Protein AF-A0A2W4X1M7-F1 (afdb_monomer_lite)

Organism: NCBI:txid268141

Secondary structure (DSSP, 8-state):
----PPBPSS-HHHHHHHHTT----EEE-HHHHHHHHHHS-EEEEETTEEEEEEEEEE-TTSPEEEEEEEEETTEEEEEEEEGGGGGGGGTSPPP------

Structure (mmCIF, N/CA/C/O backbone):
data_AF-A0A2W4X1M7-F1
#
_entry.id   AF-A0A2W4X1M7-F1
#
loop_
_atom_site.group_PDB
_atom_site.id
_atom_site.type_symbol
_atom_site.label_atom_id
_atom_site.label_alt_id
_atom_site.label_comp_id
_atom_site.label_asym_id
_atom_site.label_entity_id
_atom_site.label_seq_id
_atom_site.pdbx_PDB_ins_code
_atom_site.Cartn_x
_atom_site.Cartn_y
_atom_site.Cartn_z
_atom_site.occupancy
_atom_site.B_iso_or_equiv
_atom_site.auth_seq_id
_atom_site.auth_comp_id
_atom_site.auth_asym_id
_atom_site.auth_atom_id
_atom_site.pdbx_PDB_model_num
ATOM 1 N N . MET A 1 1 ? 3.506 21.639 13.851 1.00 38.34 1 MET A N 1
ATOM 2 C CA . MET A 1 1 ? 3.592 20.169 13.996 1.00 38.34 1 MET A CA 1
ATOM 3 C C . MET A 1 1 ? 2.584 19.585 13.016 1.00 38.34 1 MET A C 1
ATOM 5 O O . MET A 1 1 ? 1.426 19.970 13.141 1.00 38.34 1 MET A O 1
ATOM 9 N N . PRO A 1 2 ? 2.984 18.815 11.989 1.00 39.56 2 PRO A N 1
ATOM 10 C CA . PRO A 1 2 ? 2.058 18.418 10.935 1.00 39.56 2 PRO A CA 1
ATOM 11 C C . PRO A 1 2 ? 1.065 17.385 11.475 1.00 39.56 2 PRO A C 1
ATOM 13 O O . PRO A 1 2 ? 1.450 16.378 12.065 1.00 39.56 2 PRO A O 1
ATOM 16 N N . VAL A 1 3 ? -0.218 17.695 11.315 1.00 45.16 3 VAL A N 1
ATOM 17 C CA . VAL A 1 3 ? -1.346 16.797 11.572 1.00 45.16 3 VAL A CA 1
ATOM 18 C C . VAL A 1 3 ? -1.213 15.622 10.604 1.00 45.16 3 VAL A C 1
ATOM 20 O O . VAL A 1 3 ? -0.965 15.851 9.421 1.00 45.16 3 VAL A O 1
ATOM 23 N N . ALA A 1 4 ? -1.336 14.382 11.088 1.00 49.09 4 ALA A N 1
ATOM 24 C CA . ALA A 1 4 ? -1.400 13.220 10.208 1.00 49.09 4 ALA A CA 1
ATOM 25 C C . ALA A 1 4 ? -2.632 13.382 9.310 1.00 49.09 4 ALA A C 1
ATOM 27 O O . ALA A 1 4 ? -3.771 13.292 9.765 1.00 49.09 4 ALA A O 1
ATOM 28 N N . GLN A 1 5 ? -2.392 13.754 8.059 1.00 56.94 5 GLN A N 1
ATOM 29 C CA . GLN A 1 5 ? -3.437 13.960 7.077 1.00 56.94 5 GLN A CA 1
ATOM 30 C C . GLN A 1 5 ? -3.872 12.580 6.583 1.00 56.94 5 GLN A C 1
ATOM 32 O O . GLN A 1 5 ? -3.040 11.759 6.206 1.00 56.94 5 GLN A O 1
ATOM 37 N N . I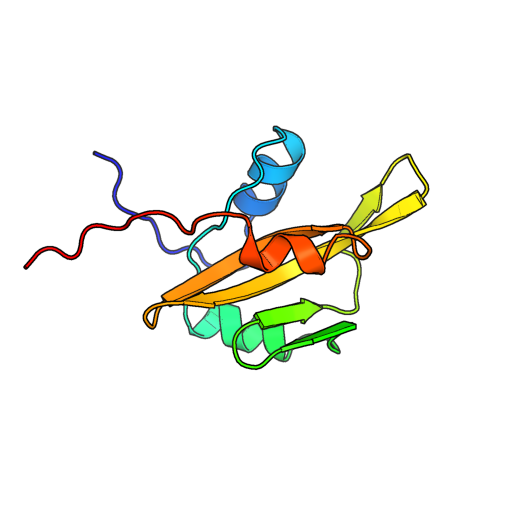LE A 1 6 ? -5.170 12.303 6.675 1.00 57.66 6 ILE A N 1
ATOM 38 C CA . ILE A 1 6 ? -5.769 11.066 6.180 1.00 57.66 6 ILE A CA 1
ATOM 39 C C . ILE A 1 6 ? -6.098 11.309 4.706 1.00 57.66 6 ILE A C 1
ATOM 41 O O . ILE A 1 6 ? -6.797 12.273 4.395 1.00 57.66 6 ILE A O 1
ATOM 45 N N . PHE A 1 7 ? -5.573 10.484 3.804 1.00 55.25 7 PHE A N 1
ATOM 46 C CA . PHE A 1 7 ? -5.687 10.720 2.363 1.00 55.25 7 PHE A CA 1
ATOM 47 C C . PHE A 1 7 ? -6.808 9.879 1.716 1.00 55.25 7 PHE A C 1
ATOM 49 O O . PHE A 1 7 ? -7.135 8.791 2.200 1.00 55.25 7 PHE A O 1
ATOM 56 N N . GLU A 1 8 ? -7.350 10.355 0.584 1.00 53.47 8 GLU A N 1
ATOM 57 C CA . GLU A 1 8 ? -8.248 9.624 -0.341 1.00 53.47 8 GLU A CA 1
ATOM 58 C C . GLU A 1 8 ? -7.467 9.036 -1.537 1.00 53.47 8 GLU A C 1
ATOM 60 O O . GLU A 1 8 ? -6.444 9.597 -1.934 1.00 53.47 8 GLU A O 1
ATOM 65 N N . TRP A 1 9 ? -7.895 7.881 -2.062 1.00 54.94 9 TRP A N 1
ATOM 66 C CA . TRP A 1 9 ? -7.219 7.152 -3.150 1.00 54.94 9 TRP A CA 1
ATOM 67 C C . TRP A 1 9 ? -7.558 7.748 -4.535 1.00 54.94 9 TRP A C 1
ATOM 69 O O . TRP A 1 9 ? -8.715 8.122 -4.736 1.00 54.94 9 TRP A O 1
ATOM 79 N N . PRO A 1 10 ? -6.633 7.787 -5.524 1.00 54.34 10 PRO A N 1
ATOM 80 C CA . PRO A 1 10 ? -5.224 7.367 -5.501 1.00 54.34 10 PRO A CA 1
ATOM 81 C C . PRO A 1 10 ? -4.317 8.317 -4.706 1.00 54.34 10 PRO A C 1
ATOM 83 O O . PRO A 1 10 ? -4.566 9.517 -4.637 1.00 54.34 10 PRO A O 1
ATOM 86 N N . HIS A 1 11 ? -3.251 7.773 -4.107 1.00 65.19 11 HIS A N 1
ATOM 87 C CA . HIS A 1 11 ? -2.305 8.530 -3.279 1.00 65.19 11 HIS A CA 1
ATOM 88 C C . HIS A 1 11 ? -1.012 8.868 -4.037 1.00 65.19 11 HIS A C 1
ATOM 90 O O . HIS A 1 11 ? -0.035 8.135 -3.882 1.00 65.19 11 HIS A O 1
ATOM 96 N N . PRO A 1 12 ? -0.932 10.012 -4.745 1.00 69.69 12 PRO A N 1
ATOM 97 C CA . PRO A 1 12 ? 0.312 10.449 -5.390 1.00 69.69 12 PRO A CA 1
ATOM 98 C C . PRO A 1 12 ? 1.489 10.549 -4.407 1.00 69.69 12 PRO A C 1
ATOM 100 O O . PRO A 1 12 ? 2.639 10.405 -4.790 1.00 69.69 12 PRO A O 1
ATOM 103 N N . GLN A 1 13 ? 1.218 10.724 -3.114 1.00 73.88 13 GLN A N 1
ATOM 104 C CA . GLN A 1 13 ? 2.245 10.780 -2.074 1.00 73.88 13 GLN A CA 1
ATOM 105 C C . GLN A 1 13 ? 2.890 9.429 -1.759 1.00 73.88 13 GLN A C 1
ATOM 107 O O . GLN A 1 13 ? 4.031 9.393 -1.316 1.00 73.88 13 GLN A O 1
ATOM 112 N N . ILE A 1 14 ? 2.173 8.319 -1.959 1.00 82.50 14 ILE A N 1
ATOM 113 C CA . ILE A 1 14 ? 2.761 6.982 -1.825 1.00 82.50 14 ILE A CA 1
ATOM 114 C C . ILE A 1 14 ? 3.737 6.736 -2.986 1.00 82.50 14 ILE A C 1
ATOM 116 O O . ILE A 1 14 ? 4.802 6.152 -2.778 1.00 82.50 14 ILE A O 1
ATOM 120 N N . ASP A 1 15 ? 3.406 7.240 -4.177 1.00 82.06 15 ASP A N 1
ATOM 121 C CA . ASP A 1 15 ? 4.311 7.234 -5.326 1.00 82.06 15 ASP A CA 1
ATOM 122 C C . ASP A 1 15 ? 5.507 8.178 -5.093 1.00 82.06 15 ASP A C 1
ATOM 124 O O . ASP A 1 15 ? 6.645 7.812 -5.369 1.00 82.06 15 ASP A O 1
ATOM 128 N N . GLU A 1 16 ? 5.294 9.373 -4.528 1.00 83.69 16 GLU A N 1
ATOM 129 C CA . GLU A 1 16 ? 6.367 10.312 -4.153 1.00 83.69 16 GLU A CA 1
ATOM 130 C C . GLU A 1 16 ? 7.315 9.735 -3.095 1.00 83.69 16 GLU A C 1
ATOM 132 O O . GLU A 1 16 ? 8.534 9.863 -3.228 1.00 83.69 16 GLU A O 1
ATOM 137 N N . ASP A 1 17 ? 6.784 9.077 -2.061 1.00 86.19 17 ASP A N 1
ATOM 138 C CA . ASP A 1 17 ? 7.580 8.388 -1.042 1.00 86.19 17 ASP A CA 1
ATOM 139 C C . ASP A 1 17 ? 8.484 7.334 -1.688 1.00 86.19 17 ASP A C 1
ATOM 141 O O . ASP A 1 17 ? 9.678 7.260 -1.402 1.00 86.19 17 ASP A O 1
ATOM 145 N N . TRP A 1 18 ? 7.941 6.550 -2.622 1.00 86.62 18 TRP A N 1
ATOM 146 C CA . TRP A 1 18 ? 8.734 5.579 -3.365 1.00 86.62 18 TRP A CA 1
ATOM 147 C C . TRP A 1 18 ? 9.798 6.246 -4.244 1.00 86.62 18 TRP A C 1
ATOM 149 O O . TRP A 1 18 ? 10.974 5.893 -4.159 1.00 86.62 18 TRP A O 1
ATOM 159 N N . ASN A 1 19 ? 9.409 7.246 -5.038 1.00 86.12 19 ASN A N 1
ATOM 160 C CA . ASN A 1 19 ? 10.291 7.951 -5.973 1.00 86.12 19 ASN A CA 1
ATOM 161 C C . ASN A 1 19 ? 11.421 8.719 -5.271 1.00 86.12 19 ASN A C 1
ATOM 163 O O . ASN A 1 19 ? 12.498 8.898 -5.837 1.00 86.12 19 ASN A O 1
ATOM 167 N N . SER A 1 20 ? 11.199 9.151 -4.029 1.00 86.31 20 SER A N 1
ATOM 168 C CA . SER A 1 20 ? 12.212 9.783 -3.177 1.00 86.31 20 SER A CA 1
ATOM 169 C C . SER A 1 20 ? 13.070 8.776 -2.395 1.00 86.31 20 SER A C 1
ATOM 171 O O . SER A 1 20 ? 14.021 9.173 -1.720 1.00 86.31 20 SER A O 1
ATOM 173 N N . GLY A 1 21 ? 12.773 7.475 -2.491 1.00 83.94 21 GLY A N 1
ATOM 174 C CA . GLY A 1 21 ? 13.443 6.409 -1.742 1.00 83.94 21 GLY A CA 1
ATOM 175 C C . GLY A 1 21 ? 13.023 6.322 -0.270 1.00 83.94 21 GLY A C 1
ATOM 176 O O . GLY A 1 21 ? 13.594 5.545 0.500 1.00 83.94 21 GLY A O 1
ATOM 177 N N . GLU A 1 22 ? 12.019 7.094 0.141 1.00 82.81 22 GLU A N 1
ATOM 178 C CA . GLU A 1 22 ? 11.491 7.128 1.496 1.00 82.81 22 GLU A CA 1
ATOM 179 C C . GLU A 1 22 ? 10.548 5.941 1.734 1.00 82.81 22 GLU A C 1
ATOM 181 O O . GLU A 1 22 ? 9.334 6.006 1.570 1.00 82.81 22 GLU A O 1
ATOM 186 N N . GLN A 1 23 ? 11.111 4.822 2.184 1.00 82.12 23 GLN A N 1
ATOM 187 C CA . GLN A 1 23 ? 10.339 3.639 2.563 1.00 82.12 23 GLN A CA 1
ATOM 188 C C . GLN A 1 23 ? 9.533 3.918 3.846 1.00 82.12 23 GLN A C 1
ATOM 190 O O . GLN A 1 23 ? 10.032 3.721 4.956 1.00 82.12 23 GLN A O 1
ATOM 195 N N . ARG A 1 24 ? 8.286 4.389 3.721 1.00 87.38 24 ARG A N 1
ATOM 196 C CA . ARG A 1 24 ? 7.402 4.685 4.861 1.00 87.38 24 ARG A CA 1
ATOM 197 C C . ARG A 1 24 ? 5.971 4.215 4.640 1.00 87.38 24 ARG A C 1
ATOM 199 O O . ARG A 1 24 ? 5.524 4.004 3.520 1.00 87.38 24 ARG A O 1
ATOM 206 N N . TRP A 1 25 ? 5.256 4.057 5.747 1.00 90.31 25 TRP A N 1
ATOM 207 C CA . TRP A 1 25 ? 3.820 3.807 5.751 1.00 90.31 25 TRP A CA 1
ATOM 208 C C . TRP A 1 25 ? 3.053 5.129 5.759 1.00 90.31 25 TRP A C 1
ATOM 210 O O . TRP A 1 25 ? 3.387 6.031 6.530 1.00 90.31 25 TRP A O 1
ATOM 220 N N . ARG A 1 26 ? 1.992 5.220 4.958 1.00 89.44 26 ARG A N 1
ATOM 221 C CA . ARG A 1 26 ? 1.034 6.330 4.986 1.00 89.44 26 ARG A CA 1
ATOM 222 C C . ARG A 1 26 ? -0.293 5.857 5.537 1.00 89.44 26 ARG A C 1
ATOM 224 O O . ARG A 1 26 ? -0.774 4.799 5.144 1.00 89.44 26 ARG A O 1
ATOM 231 N N . GLU A 1 27 ? -0.849 6.617 6.474 1.00 88.94 27 GLU A N 1
ATOM 232 C CA . GLU A 1 27 ? -2.181 6.343 7.008 1.00 88.94 27 GLU A CA 1
ATOM 233 C C . GLU A 1 27 ? -3.234 6.660 5.942 1.00 88.94 27 GLU A C 1
ATOM 235 O O . GLU A 1 27 ? -3.179 7.701 5.286 1.00 88.94 27 GLU A O 1
ATOM 240 N N . ILE A 1 28 ? -4.180 5.744 5.768 1.00 88.12 28 ILE A N 1
ATOM 241 C CA . ILE A 1 28 ? -5.270 5.835 4.797 1.00 88.12 28 ILE A CA 1
ATOM 242 C C . ILE A 1 28 ? -6.612 5.692 5.511 1.00 88.12 28 ILE A C 1
ATOM 244 O O . ILE A 1 28 ? -6.691 5.161 6.624 1.00 88.12 28 ILE A O 1
ATOM 248 N N . THR A 1 29 ? -7.693 6.150 4.879 1.00 87.38 29 THR A N 1
ATOM 249 C CA . THR A 1 29 ? -9.032 5.960 5.452 1.00 87.38 29 THR A CA 1
ATOM 250 C C . THR A 1 29 ? -9.397 4.466 5.533 1.00 87.38 29 THR A C 1
ATOM 252 O O . THR A 1 29 ? -8.932 3.656 4.723 1.00 87.38 29 THR A O 1
ATOM 255 N N . PRO A 1 30 ? -10.295 4.073 6.458 1.00 90.69 30 PRO A N 1
ATOM 256 C CA . PRO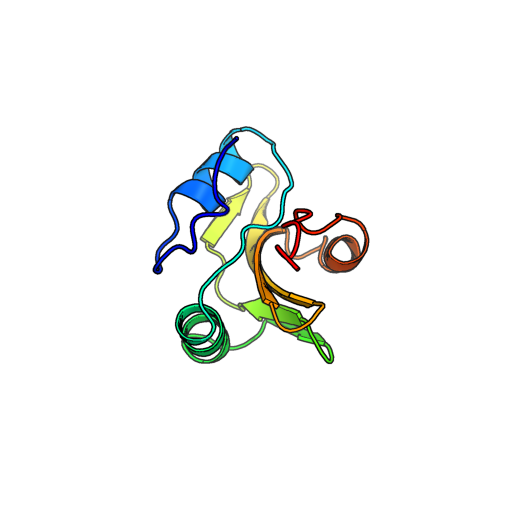 A 1 30 ? -10.869 2.727 6.460 1.00 90.69 30 PRO A CA 1
ATOM 257 C C . PRO A 1 30 ? -11.560 2.372 5.135 1.00 90.69 30 PRO A C 1
ATOM 259 O O . PRO A 1 30 ? -11.511 1.217 4.718 1.00 90.69 30 PRO A O 1
ATOM 262 N N . LEU A 1 31 ? -12.182 3.360 4.476 1.00 88.94 31 LEU A N 1
ATOM 263 C CA . LEU A 1 31 ? -12.828 3.190 3.174 1.00 88.94 31 LEU A CA 1
ATOM 264 C C . LEU A 1 31 ? -11.794 2.846 2.093 1.00 88.94 31 LEU A C 1
ATOM 266 O O . LEU A 1 31 ? -11.924 1.806 1.457 1.00 88.94 31 LEU A O 1
ATOM 270 N N . ALA A 1 32 ? -10.716 3.628 1.981 1.00 88.75 32 ALA A N 1
ATOM 271 C CA . ALA A 1 32 ? -9.636 3.366 1.029 1.00 88.75 32 ALA A CA 1
ATOM 272 C C . ALA A 1 32 ? -9.001 1.984 1.253 1.00 88.75 32 ALA A C 1
ATOM 274 O O . ALA A 1 32 ? -8.719 1.261 0.303 1.00 88.75 32 ALA A O 1
ATOM 275 N N . TYR A 1 33 ? -8.825 1.556 2.509 1.00 91.75 33 TYR A N 1
ATOM 276 C CA . TYR A 1 33 ? -8.319 0.212 2.810 1.00 91.75 33 TYR A CA 1
ATOM 277 C C . TYR A 1 33 ? -9.256 -0.898 2.309 1.00 91.75 33 TYR A C 1
ATOM 279 O O . TYR A 1 33 ? -8.791 -1.923 1.808 1.00 91.75 33 TYR A O 1
ATOM 287 N N . GLN A 1 34 ? -10.573 -0.717 2.448 1.00 91.31 34 GLN A N 1
ATOM 288 C CA . GLN A 1 34 ? -11.569 -1.668 1.946 1.00 91.31 34 GLN A CA 1
ATOM 289 C C . GLN A 1 34 ? -11.610 -1.693 0.416 1.00 91.31 34 GLN A C 1
ATOM 291 O O . GLN A 1 34 ? -11.644 -2.776 -0.173 1.00 91.31 34 GLN A O 1
ATOM 296 N N . GLU A 1 35 ? -11.553 -0.526 -0.221 1.00 90.31 35 GLU A N 1
ATOM 297 C CA . GLU A 1 35 ? -11.483 -0.398 -1.676 1.00 90.31 35 GLU A CA 1
ATOM 298 C C . GLU A 1 35 ? -10.234 -1.104 -2.204 1.00 90.31 35 GLU A C 1
ATOM 300 O O . GLU A 1 35 ? -10.343 -2.023 -3.013 1.00 90.31 35 GLU A O 1
ATOM 305 N N . LEU A 1 36 ? -9.054 -0.804 -1.660 1.00 90.62 36 LEU A N 1
ATOM 306 C CA . LEU A 1 36 ? -7.802 -1.462 -2.041 1.00 90.62 36 LEU A CA 1
ATOM 307 C C . LEU A 1 36 ? -7.849 -2.982 -1.867 1.00 90.62 36 LEU A C 1
ATOM 309 O O . LEU A 1 36 ? -7.322 -3.720 -2.698 1.00 90.62 36 LEU A O 1
ATOM 313 N N . ARG A 1 37 ? -8.510 -3.471 -0.817 1.00 93.56 37 ARG A N 1
ATOM 314 C CA . ARG A 1 37 ? -8.633 -4.910 -0.562 1.00 93.56 37 ARG A CA 1
ATOM 315 C C . ARG A 1 37 ? -9.540 -5.628 -1.565 1.00 93.56 37 ARG A C 1
ATOM 317 O O . ARG A 1 37 ? -9.386 -6.832 -1.744 1.00 93.56 37 ARG A O 1
ATOM 324 N N . THR A 1 38 ? -10.511 -4.933 -2.153 1.00 92.00 38 THR A N 1
ATOM 325 C CA . THR A 1 38 ? -11.581 -5.550 -2.961 1.00 92.00 38 THR A CA 1
ATOM 326 C C . THR A 1 38 ? -11.521 -5.201 -4.445 1.00 92.00 38 THR A C 1
ATOM 328 O O . THR A 1 38 ? -12.129 -5.908 -5.244 1.00 92.00 38 THR A O 1
ATOM 331 N N . THR A 1 39 ? -10.780 -4.155 -4.824 1.00 88.75 39 THR A N 1
ATOM 332 C CA . THR A 1 39 ? -10.700 -3.675 -6.215 1.00 88.75 39 THR A CA 1
ATOM 333 C C . THR A 1 39 ? -10.035 -4.697 -7.134 1.00 88.75 39 THR A C 1
ATOM 335 O O . THR A 1 39 ? -10.466 -4.877 -8.268 1.00 88.75 39 THR A O 1
ATOM 338 N N . VAL A 1 40 ? -9.005 -5.385 -6.640 1.00 90.00 40 VAL A N 1
ATOM 339 C CA . VAL A 1 40 ? -8.226 -6.370 -7.399 1.00 90.00 40 VAL A CA 1
ATOM 340 C C . VAL A 1 40 ? -7.940 -7.599 -6.533 1.00 90.00 40 VAL A C 1
ATOM 342 O O . VAL A 1 40 ? -7.962 -7.494 -5.301 1.00 90.00 40 VAL A O 1
ATOM 345 N N . PRO A 1 41 ? -7.649 -8.771 -7.131 1.00 95.44 41 PRO A N 1
ATOM 346 C CA . PRO A 1 41 ? -7.209 -9.939 -6.375 1.00 95.44 41 PRO A CA 1
ATOM 347 C C . PRO A 1 41 ? -5.976 -9.647 -5.510 1.00 95.44 41 PRO A C 1
ATOM 349 O O . PRO A 1 41 ? -5.170 -8.767 -5.818 1.00 95.44 41 PRO A O 1
ATOM 352 N N . LEU A 1 42 ? -5.795 -10.418 -4.438 1.00 95.81 42 LEU A N 1
ATOM 353 C CA . LEU A 1 42 ? -4.640 -10.288 -3.549 1.00 95.81 42 LEU A CA 1
ATOM 354 C C . LEU A 1 42 ? -3.515 -11.232 -3.988 1.00 95.81 42 LEU A C 1
ATOM 356 O O . LEU A 1 42 ? -3.739 -12.423 -4.194 1.00 95.81 42 LEU A O 1
ATOM 360 N N . ARG A 1 43 ? -2.288 -10.709 -4.088 1.00 94.56 43 ARG A N 1
ATOM 361 C CA . ARG A 1 43 ? -1.065 -11.503 -4.296 1.00 94.56 43 ARG A CA 1
ATOM 362 C C . ARG A 1 43 ? -0.652 -12.234 -3.028 1.00 94.56 43 ARG A C 1
ATOM 364 O O . ARG A 1 43 ? -0.160 -13.357 -3.078 1.00 94.56 43 ARG A O 1
ATOM 371 N N . GLN A 1 44 ? -0.766 -11.533 -1.907 1.00 95.69 44 GLN A N 1
ATOM 372 C CA . GLN A 1 44 ? -0.375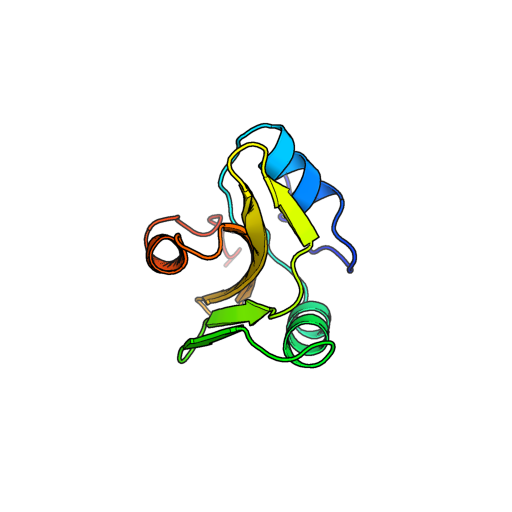 -11.991 -0.583 1.00 95.69 44 GLN A CA 1
ATOM 3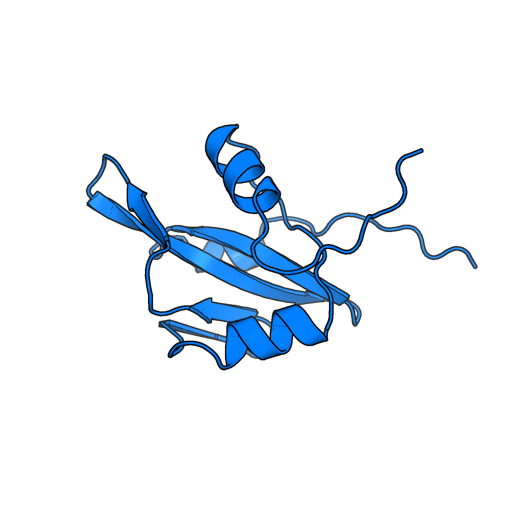73 C C . GLN A 1 44 ? -1.414 -11.523 0.422 1.00 95.69 44 GLN A C 1
ATOM 375 O O . GLN A 1 44 ? -1.933 -10.408 0.326 1.00 95.69 44 GLN A O 1
ATOM 380 N N . GLU A 1 45 ? -1.662 -12.355 1.423 1.00 95.44 45 GLU A N 1
ATOM 381 C CA . GLU A 1 45 ? -2.574 -12.042 2.509 1.00 95.44 45 GLU A CA 1
ATOM 382 C C . GLU A 1 45 ? -2.018 -12.559 3.838 1.00 95.44 45 GLU A C 1
ATOM 384 O O . GLU A 1 45 ? -1.462 -13.652 3.934 1.00 95.44 45 GLU A O 1
ATOM 389 N N . ALA A 1 46 ? -2.168 -11.741 4.871 1.00 93.62 46 ALA A N 1
ATOM 390 C CA . ALA A 1 46 ? -1.917 -12.065 6.263 1.00 93.62 46 ALA A CA 1
ATOM 391 C C . ALA A 1 46 ? -3.078 -11.537 7.122 1.00 93.62 46 ALA A C 1
ATOM 393 O O . ALA A 1 46 ? -3.925 -10.775 6.656 1.00 93.62 46 ALA A O 1
ATOM 394 N N . GLN A 1 47 ? -3.099 -11.892 8.411 1.00 90.81 47 GLN A N 1
ATOM 395 C CA . GLN A 1 47 ? -4.196 -11.542 9.326 1.00 90.81 47 GLN A CA 1
ATOM 396 C C . GLN A 1 47 ? -4.531 -10.038 9.354 1.00 90.81 47 GLN A C 1
ATOM 398 O O . GLN A 1 47 ? -5.695 -9.666 9.487 1.00 90.81 47 GLN A O 1
ATOM 403 N N . ASN A 1 48 ? -3.519 -9.175 9.239 1.00 93.00 48 ASN A N 1
ATOM 404 C CA . ASN A 1 48 ? -3.669 -7.721 9.300 1.00 93.00 48 ASN A CA 1
ATOM 405 C C . ASN A 1 48 ? -2.962 -7.003 8.143 1.00 93.00 48 ASN A C 1
ATOM 407 O O . ASN A 1 48 ? -2.693 -5.814 8.256 1.00 93.00 48 ASN A O 1
ATOM 411 N N . ALA A 1 49 ? -2.617 -7.695 7.059 1.00 95.81 49 ALA A N 1
ATOM 412 C CA . ALA A 1 49 ? -1.920 -7.081 5.935 1.00 95.81 49 ALA A CA 1
ATOM 413 C C . ALA A 1 49 ? -2.252 -7.791 4.626 1.00 95.81 49 ALA A C 1
ATOM 415 O O . ALA A 1 49 ? -2.571 -8.978 4.626 1.00 95.81 49 ALA A O 1
ATOM 416 N N . PHE A 1 50 ? -2.146 -7.083 3.509 1.00 96.69 50 PHE A N 1
ATOM 417 C CA . PHE A 1 50 ? -2.279 -7.672 2.181 1.00 96.69 50 PHE A CA 1
ATOM 418 C C . PHE A 1 50 ? -1.427 -6.932 1.149 1.00 96.69 50 PHE A C 1
ATOM 420 O O . PHE A 1 50 ? -0.994 -5.802 1.374 1.00 96.69 50 PHE A O 1
ATOM 427 N N . MET A 1 51 ? -1.210 -7.579 0.008 1.00 96.38 51 MET A N 1
ATOM 428 C CA . MET A 1 51 ? -0.596 -6.996 -1.184 1.00 96.38 51 MET A CA 1
ATOM 429 C C . MET A 1 51 ? -1.501 -7.268 -2.383 1.00 96.38 51 MET A C 1
ATOM 431 O O . MET A 1 51 ? -1.954 -8.402 -2.560 1.00 96.38 51 MET A O 1
ATOM 435 N N . GLN A 1 52 ? -1.759 -6.252 -3.201 1.00 95.25 52 GLN A N 1
ATOM 436 C CA . GLN A 1 52 ? -2.543 -6.397 -4.430 1.00 95.25 52 GLN A CA 1
ATOM 437 C C . GLN A 1 52 ? -1.802 -7.244 -5.480 1.00 95.25 52 GLN A C 1
ATOM 439 O O . GLN A 1 52 ? -0.574 -7.295 -5.494 1.00 95.25 52 GLN A O 1
ATOM 444 N N . ALA A 1 53 ? -2.548 -7.949 -6.333 1.00 93.38 53 ALA A N 1
ATOM 445 C CA . ALA A 1 53 ? -2.005 -8.780 -7.412 1.00 93.38 53 ALA A CA 1
ATOM 446 C C . ALA A 1 53 ? -1.598 -7.991 -8.653 1.00 93.38 53 ALA A C 1
ATOM 448 O O . ALA A 1 53 ? -0.740 -8.460 -9.401 1.00 93.38 53 ALA A O 1
ATOM 449 N N . GLU A 1 54 ? -2.179 -6.813 -8.856 1.00 92.75 54 GLU A N 1
ATOM 450 C CA . GLU A 1 54 ? -1.827 -5.946 -9.973 1.00 92.75 54 GLU A CA 1
ATOM 451 C C . GLU A 1 54 ? -0.624 -5.070 -9.599 1.00 92.75 54 GLU A C 1
ATOM 453 O O . GLU A 1 54 ? -0.659 -4.395 -8.563 1.00 92.75 54 GLU A O 1
ATOM 458 N N . PRO A 1 55 ? 0.465 -5.110 -10.387 1.00 91.69 55 PRO A N 1
ATOM 459 C CA . PRO A 1 55 ? 1.604 -4.241 -10.159 1.00 91.69 55 PRO A CA 1
ATOM 460 C C . PRO A 1 55 ? 1.271 -2.804 -10.563 1.00 91.69 55 PRO A C 1
ATOM 462 O O . PRO A 1 55 ? 0.628 -2.566 -11.583 1.00 91.69 55 PRO A O 1
ATOM 465 N N . VAL A 1 56 ? 1.750 -1.853 -9.766 1.00 88.88 56 VAL A N 1
ATOM 466 C CA . VAL A 1 56 ? 1.676 -0.416 -10.060 1.00 88.88 56 VAL A CA 1
ATOM 467 C C . VAL A 1 56 ? 2.732 -0.033 -11.095 1.00 88.88 56 VAL A C 1
ATOM 469 O O . VAL A 1 56 ? 2.479 0.816 -11.942 1.00 88.88 56 VAL A O 1
ATOM 472 N N . ASP A 1 57 ? 3.901 -0.677 -11.037 1.00 89.12 57 ASP A N 1
ATOM 473 C CA . ASP A 1 57 ? 5.014 -0.424 -11.951 1.00 89.12 57 ASP A CA 1
ATOM 474 C C . ASP A 1 57 ? 5.944 -1.647 -12.074 1.00 89.12 57 ASP A C 1
ATOM 476 O O . ASP A 1 57 ? 5.894 -2.579 -11.258 1.00 89.12 57 ASP A O 1
ATOM 480 N N . ILE A 1 58 ? 6.808 -1.632 -13.089 1.00 90.44 58 ILE A N 1
ATOM 481 C CA . ILE A 1 58 ? 7.896 -2.590 -13.296 1.00 90.44 58 ILE A CA 1
ATOM 482 C C . ILE A 1 58 ? 9.223 -1.849 -13.107 1.00 90.44 58 ILE A C 1
ATOM 484 O O . ILE A 1 58 ? 9.566 -0.940 -13.858 1.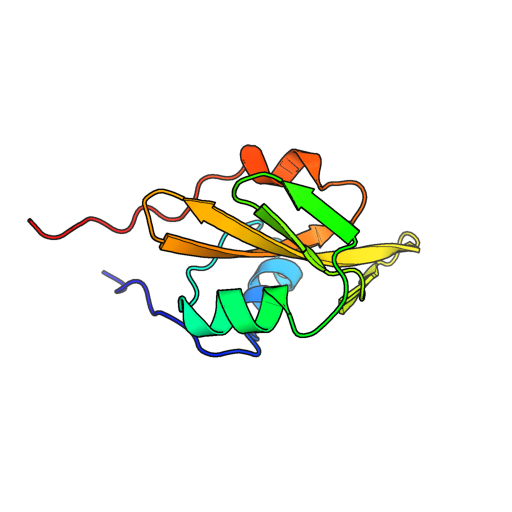00 90.44 58 ILE A O 1
ATOM 488 N N . LEU A 1 59 ? 9.980 -2.260 -12.095 1.00 89.62 59 LEU A N 1
ATOM 489 C CA . LEU A 1 59 ? 11.271 -1.693 -11.730 1.00 89.62 59 LEU A CA 1
ATOM 490 C C . LEU A 1 59 ? 12.344 -2.009 -12.785 1.00 89.62 59 LEU A C 1
ATOM 492 O O . LEU A 1 59 ? 12.228 -2.947 -13.575 1.00 89.62 59 LEU A O 1
ATOM 496 N N . ALA A 1 60 ? 13.431 -1.233 -12.776 1.00 88.62 60 ALA A N 1
ATOM 497 C CA . ALA A 1 60 ? 14.516 -1.348 -13.756 1.00 88.62 60 ALA A CA 1
ATOM 498 C C . ALA A 1 60 ? 15.245 -2.707 -13.734 1.00 88.62 60 ALA A C 1
ATOM 500 O O . ALA A 1 60 ? 15.862 -3.093 -14.725 1.00 88.62 60 ALA A O 1
ATOM 501 N N . ASP A 1 61 ? 15.181 -3.426 -12.615 1.00 89.00 61 ASP A N 1
ATOM 502 C CA . ASP A 1 61 ? 15.720 -4.778 -12.443 1.00 89.00 61 ASP A CA 1
ATOM 503 C C . ASP A 1 61 ? 14.731 -5.887 -12.859 1.00 89.00 61 ASP A C 1
ATOM 505 O O . ASP A 1 61 ? 15.066 -7.070 -12.798 1.00 89.00 61 ASP A O 1
ATOM 509 N N . GLY A 1 62 ? 13.532 -5.517 -13.317 1.00 89.38 62 GLY A N 1
ATOM 510 C CA . GLY A 1 62 ? 12.465 -6.431 -13.711 1.00 89.38 62 GLY A CA 1
ATOM 511 C C . GLY A 1 62 ? 11.566 -6.885 -12.559 1.00 89.38 62 GLY A C 1
ATOM 512 O O . GLY A 1 62 ? 10.629 -7.652 -12.803 1.00 89.38 62 GLY A O 1
ATOM 513 N N . GLU A 1 63 ? 11.796 -6.432 -11.321 1.00 92.75 63 GLU A N 1
ATOM 514 C CA . GLU A 1 63 ? 10.840 -6.661 -10.240 1.00 92.75 63 GLU A CA 1
ATOM 515 C C . GLU A 1 63 ? 9.566 -5.837 -10.429 1.00 92.75 63 GLU A C 1
ATOM 517 O O . GLU A 1 63 ? 9.551 -4.758 -11.008 1.00 92.75 63 GLU A O 1
ATOM 522 N N . CYS A 1 64 ? 8.457 -6.358 -9.917 1.00 93.38 64 CYS A N 1
ATOM 523 C CA . CYS A 1 64 ? 7.182 -5.657 -9.927 1.00 93.38 64 CYS A CA 1
ATOM 524 C C . CYS A 1 64 ? 6.951 -4.950 -8.590 1.00 93.38 64 CYS A C 1
ATOM 526 O O . CYS A 1 64 ? 7.173 -5.536 -7.521 1.00 93.38 64 CYS A O 1
ATOM 528 N N . LEU A 1 65 ? 6.446 -3.724 -8.666 1.00 92.56 65 LEU A N 1
ATOM 529 C CA . LEU A 1 65 ? 6.087 -2.894 -7.526 1.00 92.56 65 LEU A CA 1
ATOM 530 C C . LEU A 1 65 ? 4.589 -3.004 -7.246 1.00 92.56 65 LEU A C 1
ATOM 532 O O . LEU A 1 65 ? 3.781 -2.882 -8.161 1.00 92.56 65 LEU A O 1
ATOM 536 N N . TYR A 1 66 ? 4.206 -3.214 -5.988 1.00 93.81 66 TYR A N 1
ATOM 537 C CA . TYR A 1 66 ? 2.811 -3.448 -5.609 1.00 93.81 66 TYR A CA 1
ATOM 538 C C . TYR A 1 66 ? 2.363 -2.529 -4.480 1.00 93.81 66 TYR A C 1
ATOM 540 O O . TYR A 1 66 ? 3.163 -2.126 -3.630 1.00 93.81 66 TYR A O 1
ATOM 548 N N . VAL A 1 67 ? 1.054 -2.284 -4.414 1.00 93.38 67 VAL A N 1
ATOM 549 C CA . VAL A 1 67 ? 0.423 -1.682 -3.238 1.00 93.38 67 VAL A CA 1
ATOM 550 C C . VAL A 1 67 ? 0.374 -2.714 -2.116 1.00 93.38 67 VAL A C 1
ATOM 552 O O . VAL A 1 67 ? -0.171 -3.813 -2.260 1.00 93.38 67 VAL A O 1
ATOM 555 N N . CYS A 1 68 ? 0.946 -2.340 -0.980 1.00 94.75 68 CYS A N 1
ATOM 556 C CA . CYS A 1 68 ? 0.970 -3.109 0.250 1.00 94.75 68 CYS A CA 1
ATOM 557 C C . CYS A 1 68 ? 0.205 -2.341 1.324 1.00 94.75 68 CYS A C 1
ATOM 559 O O . CYS A 1 68 ? 0.481 -1.166 1.568 1.00 94.75 68 CYS A O 1
ATOM 561 N N . CYS A 1 69 ? -0.734 -3.010 1.987 1.00 94.44 69 CYS A N 1
ATOM 562 C CA . CYS A 1 69 ? -1.554 -2.426 3.038 1.00 94.44 69 CYS A CA 1
ATOM 563 C C . CYS A 1 69 ? -1.417 -3.206 4.341 1.00 94.44 69 CYS A C 1
ATOM 565 O O . CYS A 1 69 ? -1.274 -4.430 4.333 1.00 94.44 69 CYS A O 1
ATOM 567 N N . LYS A 1 70 ? -1.523 -2.510 5.475 1.00 94.88 70 LYS A N 1
ATOM 568 C CA . LYS A 1 70 ? -1.639 -3.149 6.789 1.00 94.88 70 LYS A CA 1
ATOM 569 C C . LYS A 1 70 ? -2.575 -2.408 7.730 1.00 94.88 70 LYS A C 1
ATOM 571 O O . LYS A 1 70 ? -2.830 -1.218 7.572 1.00 94.88 70 LYS A O 1
ATOM 576 N N . ARG A 1 71 ? -3.056 -3.127 8.736 1.00 94.12 71 ARG A N 1
ATOM 577 C CA . ARG A 1 71 ? -3.829 -2.608 9.857 1.00 94.12 71 ARG A CA 1
ATOM 578 C C . ARG A 1 71 ? -3.022 -2.762 11.136 1.00 94.12 71 ARG A C 1
ATOM 580 O O . ARG A 1 71 ? -2.613 -3.867 11.481 1.00 94.12 71 ARG A O 1
ATOM 587 N N . GLU A 1 72 ? -2.849 -1.673 11.868 1.00 92.06 72 GLU A N 1
ATOM 588 C CA . GLU A 1 72 ? -2.087 -1.665 13.115 1.00 92.06 72 GLU A CA 1
ATOM 589 C C . GLU A 1 72 ? -2.709 -0.658 14.090 1.00 92.06 72 GLU A C 1
ATOM 591 O O . GLU A 1 72 ? -3.079 0.443 13.692 1.00 92.06 72 GLU A O 1
ATOM 596 N N . PHE A 1 73 ? -2.911 -1.054 15.352 1.00 88.81 73 PHE A N 1
ATOM 597 C CA . PHE A 1 73 ? -3.565 -0.230 16.388 1.00 88.81 73 PHE A CA 1
ATOM 598 C C . PHE A 1 73 ? -4.914 0.397 15.970 1.00 88.81 73 PHE A C 1
ATOM 600 O O . PHE A 1 73 ? -5.233 1.522 16.343 1.00 88.81 73 PHE A O 1
ATOM 607 N N . GLY A 1 74 ? -5.715 -0.325 15.176 1.00 88.69 74 GLY A N 1
ATOM 608 C CA . GLY A 1 74 ? -7.017 0.155 14.687 1.00 88.69 74 GLY A CA 1
ATOM 609 C C . GLY A 1 74 ? -6.943 1.172 13.541 1.00 88.69 74 GLY A C 1
ATOM 610 O O . GLY A 1 74 ? -7.985 1.632 13.082 1.00 88.69 74 GLY A O 1
ATOM 611 N N . ARG A 1 75 ? -5.738 1.489 13.059 1.00 90.69 75 ARG A N 1
ATOM 612 C CA . ARG A 1 75 ? -5.479 2.365 11.911 1.00 90.69 75 ARG A CA 1
ATOM 613 C C . ARG A 1 75 ? -5.097 1.554 10.680 1.00 90.69 75 ARG A C 1
ATOM 615 O O . ARG A 1 75 ? -4.700 0.391 10.794 1.00 90.69 75 ARG A O 1
ATOM 622 N N . TYR A 1 76 ? -5.219 2.174 9.514 1.00 92.31 76 TYR A N 1
ATOM 623 C CA . TYR A 1 76 ? -4.999 1.546 8.216 1.00 92.31 76 TYR A CA 1
ATOM 624 C C . TYR A 1 76 ? -3.870 2.260 7.495 1.00 92.31 76 TYR A C 1
ATOM 626 O O . TYR A 1 76 ? -3.822 3.486 7.484 1.00 92.31 76 TYR A O 1
ATOM 634 N N . PHE A 1 77 ? -2.965 1.497 6.896 1.00 92.50 77 PHE A N 1
ATOM 635 C CA . PHE A 1 77 ? -1.772 2.029 6.261 1.00 92.50 77 PHE A CA 1
ATOM 636 C C . PHE A 1 77 ? -1.562 1.421 4.883 1.00 92.50 77 PHE A C 1
ATOM 638 O O . PHE A 1 77 ? -1.886 0.251 4.671 1.00 92.50 77 PHE A O 1
ATOM 645 N N . ALA A 1 78 ? -0.956 2.192 3.984 1.00 93.12 78 ALA A N 1
ATOM 646 C CA . ALA A 1 78 ? -0.497 1.740 2.680 1.00 93.12 78 ALA A CA 1
ATOM 647 C C . ALA A 1 78 ? 0.928 2.228 2.375 1.00 93.12 78 ALA A C 1
ATOM 649 O O . ALA A 1 78 ? 1.399 3.216 2.942 1.00 93.12 78 ALA A O 1
ATOM 650 N N . ARG A 1 79 ? 1.615 1.495 1.498 1.00 92.69 79 ARG A N 1
ATOM 651 C CA . ARG A 1 79 ? 2.920 1.827 0.910 1.00 92.69 79 ARG A CA 1
ATOM 652 C C . ARG A 1 79 ? 3.106 1.063 -0.397 1.00 92.69 79 ARG A C 1
ATOM 654 O O . ARG A 1 79 ? 2.423 0.062 -0.623 1.00 92.69 79 ARG A O 1
ATOM 661 N N . LEU A 1 80 ? 4.106 1.451 -1.180 1.00 92.69 80 LEU A N 1
ATOM 662 C CA . LEU A 1 80 ? 4.628 0.599 -2.246 1.00 92.69 80 LEU A CA 1
ATOM 663 C C . LEU A 1 80 ? 5.677 -0.366 -1.697 1.00 92.69 80 LEU A C 1
ATOM 665 O O . LEU A 1 80 ? 6.413 -0.068 -0.745 1.00 92.69 80 LEU A O 1
ATOM 669 N N . LEU A 1 81 ? 5.686 -1.568 -2.259 1.00 93.25 81 LEU A N 1
ATOM 670 C CA . LEU A 1 81 ? 6.590 -2.633 -1.862 1.00 93.25 81 LEU A CA 1
ATOM 671 C C . LEU A 1 81 ? 6.863 -3.560 -3.047 1.00 93.25 81 LEU A C 1
ATOM 673 O O . LEU A 1 81 ? 5.903 -4.042 -3.659 1.00 93.25 81 LEU A O 1
ATOM 677 N N . PRO A 1 82 ? 8.136 -3.849 -3.368 1.00 94.12 82 PRO A N 1
ATOM 678 C CA . PRO A 1 82 ? 8.444 -4.883 -4.339 1.00 94.12 82 PRO A CA 1
ATOM 679 C C . PRO A 1 82 ? 7.881 -6.233 -3.901 1.00 94.12 82 PRO A C 1
ATOM 681 O O . PRO A 1 82 ? 7.851 -6.564 -2.712 1.00 94.12 82 PRO A O 1
ATOM 684 N N . GLY A 1 83 ? 7.422 -7.035 -4.861 1.00 91.88 83 GLY A N 1
ATOM 685 C CA . GLY A 1 83 ? 6.720 -8.286 -4.557 1.00 91.88 83 GLY A CA 1
ATOM 686 C C . GLY A 1 83 ? 7.553 -9.276 -3.733 1.00 91.88 83 GLY A C 1
ATOM 687 O O . GLY A 1 83 ? 7.015 -9.959 -2.859 1.00 91.88 83 GLY A O 1
ATOM 688 N N . ASN A 1 84 ? 8.865 -9.324 -3.977 1.00 92.50 84 ASN A N 1
ATOM 689 C CA . ASN A 1 84 ? 9.803 -10.200 -3.268 1.00 92.50 84 ASN A CA 1
ATOM 690 C C . ASN A 1 84 ? 10.124 -9.706 -1.849 1.00 92.50 84 ASN A C 1
ATOM 692 O O . ASN A 1 84 ? 10.574 -10.471 -0.996 1.00 92.50 84 ASN A O 1
ATOM 696 N N . ASP A 1 85 ? 9.806 -8.447 -1.563 1.00 93.56 85 ASP A N 1
ATOM 697 C CA . ASP A 1 85 ? 10.050 -7.786 -0.289 1.00 93.56 85 ASP A CA 1
ATOM 698 C C . ASP A 1 85 ? 8.845 -7.828 0.657 1.00 93.56 85 ASP A C 1
ATOM 700 O O . ASP A 1 85 ? 8.824 -7.128 1.668 1.00 93.56 85 ASP A O 1
ATOM 704 N N . TRP A 1 86 ? 7.850 -8.682 0.393 1.00 92.31 86 TRP A N 1
ATOM 705 C CA . TRP A 1 86 ? 6.662 -8.838 1.244 1.00 92.31 86 TRP A CA 1
ATOM 706 C C . TRP A 1 86 ? 6.986 -9.004 2.739 1.00 92.31 86 TRP A C 1
ATOM 708 O O . TRP A 1 86 ? 6.291 -8.464 3.602 1.00 92.31 86 TRP A O 1
ATOM 718 N N . TRP A 1 87 ? 8.078 -9.699 3.057 1.00 90.31 87 TRP A N 1
ATOM 719 C CA . TRP A 1 87 ? 8.555 -9.892 4.426 1.00 90.31 87 TRP A CA 1
ATOM 720 C C . TRP A 1 87 ? 8.922 -8.571 5.133 1.00 90.31 87 TRP A C 1
ATOM 722 O O . TRP A 1 87 ? 8.760 -8.471 6.347 1.00 90.31 87 TRP A O 1
ATOM 732 N N . LYS A 1 88 ? 9.326 -7.520 4.400 1.00 89.25 88 LYS A N 1
ATOM 733 C CA . LYS A 1 88 ? 9.669 -6.186 4.938 1.00 89.25 88 LYS A CA 1
ATOM 734 C C . LYS A 1 88 ? 8.457 -5.396 5.439 1.00 89.25 88 LYS A C 1
ATOM 736 O O . LYS A 1 88 ? 8.628 -4.294 5.969 1.00 89.25 88 LYS A O 1
ATOM 741 N N . ARG A 1 89 ? 7.231 -5.912 5.287 1.00 88.62 89 ARG A N 1
ATOM 742 C CA . ARG A 1 89 ? 6.014 -5.253 5.794 1.00 88.62 89 ARG A CA 1
ATOM 743 C C . ARG A 1 89 ? 6.061 -5.044 7.319 1.00 88.62 89 ARG A C 1
ATOM 745 O O . ARG A 1 89 ? 5.573 -4.028 7.811 1.00 88.62 89 ARG A O 1
ATOM 752 N N . ASP A 1 90 ? 6.684 -5.979 8.039 1.00 86.81 90 ASP A N 1
ATOM 753 C CA . ASP A 1 90 ? 6.702 -6.016 9.506 1.00 86.81 90 ASP A CA 1
ATOM 754 C C . ASP A 1 90 ? 7.908 -5.249 10.094 1.00 86.81 90 ASP A C 1
ATOM 756 O O . ASP A 1 90 ? 7.956 -4.996 11.292 1.00 86.81 90 ASP A O 1
ATOM 760 N N . TYR A 1 91 ? 8.873 -4.842 9.258 1.00 85.00 91 TYR A N 1
ATOM 761 C CA . TYR A 1 91 ? 10.136 -4.224 9.695 1.00 85.00 91 TYR A CA 1
ATOM 762 C C . TYR A 1 91 ? 10.114 -2.696 9.704 1.00 85.00 91 TYR A C 1
ATOM 764 O O . TYR A 1 91 ? 10.963 -2.078 10.343 1.00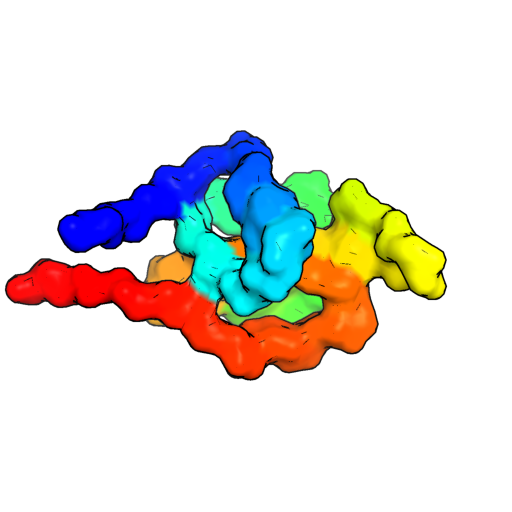 85.00 91 TYR A O 1
ATOM 772 N N . LEU A 1 92 ? 9.176 -2.076 8.981 1.00 82.06 92 LEU A N 1
ATOM 773 C CA . LEU A 1 92 ? 9.063 -0.620 8.956 1.00 82.06 92 LEU A CA 1
ATOM 774 C C . LEU A 1 92 ? 8.048 -0.132 9.992 1.00 82.06 92 LEU A C 1
ATOM 776 O O . LEU A 1 92 ? 6.894 -0.590 9.962 1.00 82.06 92 LEU A O 1
ATOM 780 N N . PRO A 1 93 ? 8.441 0.822 10.859 1.00 82.50 93 PRO A N 1
ATOM 781 C CA . PRO A 1 93 ? 7.530 1.404 11.828 1.00 82.50 93 PRO A CA 1
ATOM 782 C C . PRO A 1 93 ? 6.407 2.156 11.109 1.00 82.50 93 PRO A C 1
ATOM 784 O O . PRO A 1 93 ? 6.621 2.786 10.070 1.00 82.50 93 PRO A O 1
ATOM 787 N N . VAL A 1 94 ? 5.197 2.090 11.662 1.00 83.38 94 VAL A N 1
ATOM 788 C CA . VAL A 1 94 ? 4.122 3.012 11.274 1.00 83.38 94 VAL A CA 1
ATOM 789 C C . VAL A 1 94 ? 4.377 4.393 11.875 1.00 83.38 94 VAL A C 1
ATOM 791 O O . VAL A 1 94 ? 4.989 4.478 12.941 1.00 83.38 94 VAL A O 1
ATOM 794 N N . PRO A 1 95 ? 3.911 5.479 11.234 1.00 79.81 95 PRO A N 1
ATOM 795 C CA . PRO A 1 95 ? 3.987 6.812 11.812 1.00 79.81 95 PRO A CA 1
ATOM 796 C C . PRO A 1 95 ? 3.381 6.857 13.220 1.00 79.81 95 PRO A C 1
ATOM 798 O O . PRO A 1 95 ? 2.236 6.448 13.435 1.00 79.81 95 PRO A O 1
ATOM 801 N N . GLU A 1 96 ? 4.132 7.398 14.180 1.00 69.19 96 GLU A N 1
ATOM 802 C CA . GLU A 1 96 ? 3.610 7.710 15.509 1.00 69.19 96 GLU A CA 1
ATOM 803 C C . GLU A 1 96 ? 2.638 8.891 15.407 1.00 69.19 96 GLU A C 1
ATOM 805 O O . GLU A 1 96 ? 3.042 10.054 15.419 1.00 69.19 96 GLU A O 1
ATOM 810 N N . VAL A 1 97 ? 1.335 8.624 15.329 1.00 56.16 97 VAL A N 1
ATOM 811 C CA . VAL A 1 97 ? 0.339 9.689 15.515 1.00 56.16 97 VAL A CA 1
ATOM 812 C C . VAL A 1 97 ? -0.067 9.690 16.980 1.00 56.16 97 VAL A C 1
ATOM 814 O O . VAL A 1 97 ? -0.826 8.815 17.415 1.00 56.16 97 VAL A O 1
ATOM 817 N N . ARG A 1 98 ? 0.484 10.652 17.737 1.00 48.91 98 ARG A N 1
ATOM 818 C CA . ARG A 1 98 ? 0.137 10.912 19.140 1.00 48.91 98 ARG A CA 1
ATOM 819 C C . ARG A 1 98 ? -1.383 10.996 19.272 1.00 48.91 98 ARG A C 1
ATOM 821 O O . ARG A 1 98 ? -2.004 11.901 18.721 1.00 48.91 98 ARG A O 1
ATOM 828 N N . SER A 1 99 ? -1.971 10.055 20.003 1.00 43.59 99 SER A N 1
ATOM 829 C CA . SER A 1 99 ? -3.339 10.186 20.494 1.00 43.59 99 SER A CA 1
ATOM 830 C C . SER A 1 99 ? -3.357 11.368 21.456 1.00 43.59 99 SER A C 1
ATOM 832 O O . SER A 1 99 ? -2.682 11.330 22.483 1.00 43.59 99 SER A O 1
ATOM 834 N N . PHE A 1 100 ? -4.068 12.437 21.106 1.00 41.81 100 PHE A N 1
ATOM 835 C CA . PHE A 1 100 ? -4.394 13.481 22.069 1.00 41.81 100 PHE A CA 1
ATOM 836 C C . PHE A 1 100 ? -5.402 12.872 23.053 1.00 41.81 100 PHE A C 1
ATOM 838 O O . PHE A 1 100 ? -6.580 12.743 22.726 1.00 41.81 100 PHE A O 1
ATOM 845 N N . LEU A 1 101 ? -4.895 12.387 24.190 1.00 39.78 101 LEU A N 1
ATOM 846 C CA . LEU A 1 101 ? -5.677 12.218 25.414 1.00 39.78 101 LEU A CA 1
ATOM 847 C C . LEU A 1 101 ? -5.771 13.568 26.127 1.00 39.78 101 LEU A C 1
ATOM 849 O O . LEU A 1 101 ? -4.759 14.308 26.093 1.00 39.78 101 LEU A O 1
#

Foldseek 3Di:
DDAQDADDPPDVVLVVCVVVVNPAKHWYDPVNQVCQPPVADWPDDDPFKTWGPDFPDQDPVRFGKTWIWGADPNTIIIHIDTPVCNVCPVVHDHDDDDDPD

Sequence (101 aa):
MPVAQIFEWPHPQIDEDWNSGEQRWREITPLAYQELRTTVPLRQEAQNAFMQAEPVDILADGECLYVCCKREFGRYFARLLPGNDWWKRDYLPVPEVRSFL

pLDDT: mean 83.35, std 15.56, range [38.34, 96.69]

Radius of gyration: 13.25 Å; chains: 1; bounding box: 28×32×39 Å